Protein AF-A0A134CFP0-F1 (afdb_monomer)

Mean predicted aligned error: 12.63 Å

Foldseek 3Di:
DPVVVVVVQLVVQLVLLVVLVCQQPVDPLGDLVSLQVNLVCLCVVRNHDNANQSSLVSLVSSVVVQDLSSLQVNLVCLCVVRNHPNDNPSSLVSLVSSVVVVNPSSVVLNVVCVVVPNRSVPCVVVVVVVPDDDDDDDDDPDDDDDDDD

Solvent-accessible surface area (backbone atoms only — not comparable to full-atom values): 8027 Å² total; per-residue (Å²): 143,66,63,74,67,57,53,54,52,43,56,54,31,32,54,50,47,55,54,26,50,49,43,30,61,71,38,102,84,24,39,39,68,31,22,30,51,46,14,48,24,19,58,70,34,49,45,41,74,64,31,42,49,62,13,46,57,29,13,49,56,7,30,74,72,64,32,40,67,18,20,32,52,46,13,49,29,21,55,73,33,52,64,41,76,63,32,54,67,61,13,50,55,28,16,50,58,9,29,76,73,63,35,65,66,19,44,50,52,48,52,49,28,57,75,61,70,74,44,56,79,59,54,57,65,61,53,67,73,64,64,85,85,83,82,85,74,91,75,77,93,75,87,79,86,82,80,92,126

pLDDT: mean 72.28, std 19.74, range [30.28, 92.75]

Radius of gyration: 18.7 Å; Cα contacts (8 Å, |Δi|>4): 187; chains: 1; bounding box: 59×32×46 Å

Organism: NCBI:txid1588748

Secondary structure (DSSP, 8-state):
--HHHHHHHHHHHHHHHHHHHHHHHSSSS--HHHHHHHHHHHHHTSSS---HHHHHHHHHHHHHTT-HHHHHHHHHHHHHTSSS---HHHHHHHHHHHHHTT-HHHHHHHHHHHHTTS-GGGHHHHHTTTSS-S---------------

Nearest PDB structures (foldseek):
  8sxq-assembly2_B  TM=9.621E-01  e=1.007E-06  Legionella pneumophila
  6deh-assembly2_B  TM=9.334E-01  e=3.156E-06  Legionella pneumophila subsp. pneumophila str. Philadelphia 1
  6ur7-assembly1_A  TM=7.516E-01  e=1.291E-06  Oxalobacter formigenes
  6ur7-assembly1_B  TM=7.969E-01  e=4.468E-06  Oxalobacter formigenes
  1ouv-assembly1_A  TM=8.798E-01  e=9.239E-05  Helicobacter pylori 26695

Sequence (149 aa):
MTESRFDFLKEDYAKAVEWYQKAAEAAAQGDAKAQTFLGKCYQYGQGVAQDDKKAIEWYQKAAAQGDADAQTHLGLCYQVGKGVAQDDKKAVEWYQKAAAQGDASAQTLLGVCYQVGGTCLSIRRYHRSKSYGGAIRCGKWESRKSRYR

Structure (mmCIF, N/CA/C/O backbone):
data_AF-A0A134CFP0-F1
#
_entry.id   AF-A0A134CFP0-F1
#
loop_
_atom_site.group_PDB
_atom_site.id
_atom_site.type_symbol
_atom_site.label_atom_id
_atom_site.label_alt_id
_atom_site.label_comp_id
_atom_site.label_asym_id
_atom_site.label_entity_id
_atom_site.label_seq_id
_atom_site.pdbx_PDB_ins_code
_atom_site.Cartn_x
_atom_site.Cartn_y
_atom_site.Cartn_z
_atom_site.occupancy
_atom_site.B_iso_or_equiv
_atom_site.auth_seq_id
_atom_site.auth_comp_id
_atom_site.auth_asym_id
_atom_site.auth_atom_id
_atom_site.pdbx_PDB_model_num
ATOM 1 N N . MET A 1 1 ? 9.283 6.224 -35.253 1.00 42.91 1 MET A N 1
ATOM 2 C CA . MET A 1 1 ? 10.429 6.485 -34.349 1.00 42.91 1 MET A CA 1
ATOM 3 C C . MET A 1 1 ? 9.945 6.912 -32.955 1.00 42.91 1 MET A C 1
ATOM 5 O O . MET A 1 1 ? 10.300 7.982 -32.483 1.00 42.91 1 MET A O 1
ATOM 9 N N . THR A 1 2 ? 9.120 6.101 -32.284 1.00 48.41 2 THR A N 1
ATOM 10 C CA . THR A 1 2 ? 8.656 6.369 -30.899 1.00 48.41 2 THR A CA 1
ATOM 11 C C . THR A 1 2 ? 8.786 5.160 -29.972 1.00 48.41 2 THR A C 1
ATOM 13 O O . THR A 1 2 ? 8.648 5.319 -28.765 1.00 48.41 2 THR A O 1
ATOM 16 N N . GLU A 1 3 ? 9.097 3.975 -30.502 1.00 52.41 3 GLU A N 1
ATOM 17 C CA . GLU A 1 3 ? 9.223 2.745 -29.707 1.00 52.41 3 GLU A CA 1
ATOM 18 C C . GLU A 1 3 ? 10.502 2.744 -28.847 1.00 52.41 3 GLU A C 1
ATOM 20 O O . GLU A 1 3 ? 10.451 2.413 -27.667 1.00 52.41 3 GLU A O 1
ATOM 25 N N . SER A 1 4 ? 11.606 3.313 -29.343 1.00 56.88 4 SER A N 1
ATOM 26 C CA . SER A 1 4 ? 12.914 3.297 -28.662 1.00 56.88 4 SER A CA 1
ATOM 27 C C . SER A 1 4 ? 12.953 4.015 -27.302 1.00 56.88 4 SER A C 1
ATOM 29 O O . SER A 1 4 ? 13.759 3.672 -26.444 1.00 56.88 4 SER A O 1
ATOM 31 N N . ARG A 1 5 ? 12.094 5.020 -27.073 1.00 56.59 5 ARG A N 1
ATOM 32 C CA . ARG A 1 5 ? 12.034 5.747 -25.788 1.00 56.59 5 ARG A CA 1
ATOM 33 C C . ARG A 1 5 ? 11.176 5.023 -24.747 1.00 56.59 5 ARG A C 1
ATOM 35 O O . ARG A 1 5 ? 11.379 5.225 -23.554 1.00 56.59 5 ARG A O 1
ATOM 42 N N . PHE A 1 6 ? 10.220 4.207 -25.188 1.00 52.62 6 PHE A N 1
ATOM 43 C CA . PHE A 1 6 ? 9.344 3.442 -24.301 1.00 52.62 6 PHE A CA 1
ATOM 44 C C . PHE A 1 6 ? 10.023 2.157 -23.806 1.00 52.62 6 PHE A C 1
ATOM 46 O O . PHE A 1 6 ? 9.821 1.769 -22.656 1.00 52.62 6 PHE A O 1
ATOM 53 N N . ASP A 1 7 ? 10.877 1.555 -24.636 1.00 53.56 7 ASP A N 1
ATOM 54 C CA . ASP A 1 7 ? 11.651 0.364 -24.271 1.00 53.56 7 ASP A CA 1
ATOM 55 C C . ASP A 1 7 ? 12.773 0.678 -23.271 1.00 53.56 7 ASP A C 1
ATOM 57 O O . ASP A 1 7 ? 12.940 -0.048 -22.293 1.00 53.56 7 ASP A O 1
ATOM 61 N N . PHE A 1 8 ? 13.452 1.821 -23.423 1.00 51.59 8 PHE A N 1
ATOM 62 C CA . PHE A 1 8 ? 14.467 2.282 -22.465 1.00 51.59 8 PHE A CA 1
ATOM 63 C C . PHE A 1 8 ? 13.888 2.507 -21.055 1.00 51.59 8 PHE A C 1
ATOM 65 O O . PHE A 1 8 ? 14.478 2.111 -20.054 1.00 51.59 8 PHE A O 1
ATOM 72 N N . LEU A 1 9 ? 12.678 3.075 -20.961 1.00 56.69 9 LEU A N 1
ATOM 73 C CA . LEU A 1 9 ? 12.003 3.274 -19.675 1.00 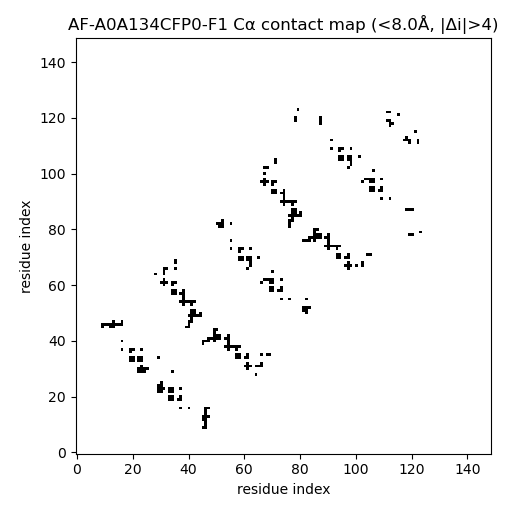56.69 9 LEU A CA 1
ATOM 74 C C . LEU A 1 9 ? 11.628 1.941 -19.009 1.00 56.69 9 LEU A C 1
ATOM 76 O O . LEU A 1 9 ? 11.723 1.824 -17.791 1.00 56.69 9 LEU A O 1
ATOM 80 N N . LYS A 1 10 ? 11.227 0.923 -19.783 1.00 59.75 10 LYS A N 1
ATOM 81 C CA . LYS A 1 10 ? 10.917 -0.411 -19.240 1.00 59.75 10 LYS A CA 1
ATOM 82 C C . LYS A 1 10 ? 12.132 -1.075 -18.594 1.00 59.75 10 LYS A C 1
ATOM 84 O O . LYS A 1 10 ? 11.969 -1.683 -17.536 1.00 59.75 10 LYS A O 1
ATOM 89 N N . GLU A 1 11 ? 13.316 -0.948 -19.191 1.00 63.03 11 GLU A N 1
ATOM 90 C CA . GLU A 1 11 ? 14.553 -1.487 -18.611 1.00 63.03 11 GLU A CA 1
ATOM 91 C C . GLU A 1 11 ? 14.922 -0.803 -17.289 1.00 63.03 11 GLU A C 1
ATOM 93 O O . GLU A 1 11 ? 15.323 -1.476 -16.337 1.00 63.03 11 GLU A O 1
ATOM 98 N N . ASP A 1 12 ? 14.727 0.511 -17.185 1.00 74.19 12 ASP A N 1
ATOM 99 C CA . ASP A 1 12 ? 14.995 1.244 -15.945 1.00 74.19 12 ASP A CA 1
ATOM 100 C C . ASP A 1 12 ? 13.982 0.907 -14.837 1.00 74.19 12 ASP A C 1
ATOM 102 O O . ASP A 1 12 ? 14.364 0.763 -13.672 1.00 74.19 12 ASP A O 1
ATOM 106 N N . TYR A 1 13 ? 12.704 0.688 -15.178 1.00 75.56 13 TYR A N 1
ATOM 107 C CA . TYR A 1 13 ? 11.705 0.226 -14.207 1.00 75.56 13 TYR A CA 1
ATOM 108 C C . TYR A 1 13 ? 11.971 -1.202 -13.720 1.00 75.56 13 TYR A C 1
ATOM 110 O O . TYR A 1 13 ? 11.760 -1.480 -12.541 1.00 75.56 13 TYR A O 1
ATOM 118 N N . ALA A 1 14 ? 12.454 -2.102 -14.582 1.00 80.75 14 ALA A N 1
ATOM 119 C CA . ALA A 1 14 ? 12.815 -3.460 -14.176 1.00 80.75 14 ALA A CA 1
ATOM 120 C C . ALA A 1 14 ? 13.962 -3.448 -13.150 1.00 80.75 14 ALA A C 1
ATOM 122 O O . ALA A 1 14 ? 13.857 -4.070 -12.093 1.00 80.75 14 ALA A O 1
ATOM 123 N N . LYS A 1 15 ? 15.004 -2.641 -13.392 1.00 83.88 15 LYS A N 1
ATOM 124 C CA . LYS A 1 15 ? 16.092 -2.435 -12.421 1.00 83.88 15 LYS A CA 1
ATOM 125 C C . LYS A 1 15 ? 15.582 -1.821 -11.116 1.00 83.88 15 LYS A C 1
ATOM 127 O O . LYS A 1 15 ? 16.009 -2.234 -10.041 1.00 83.88 15 LYS A O 1
ATOM 132 N N . ALA A 1 16 ? 14.664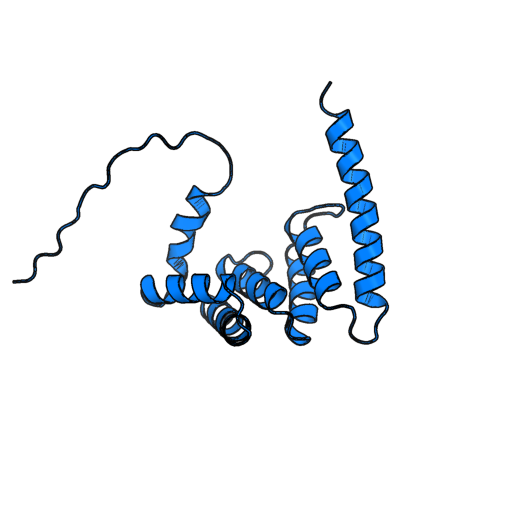 -0.853 -11.182 1.00 81.88 16 ALA A N 1
ATOM 133 C CA . ALA A 1 16 ? 14.071 -0.250 -9.988 1.00 81.88 16 ALA A CA 1
ATOM 134 C C . ALA A 1 16 ? 13.324 -1.286 -9.131 1.00 81.88 16 ALA A C 1
ATOM 136 O O . ALA A 1 16 ? 13.494 -1.302 -7.913 1.00 81.88 16 ALA A O 1
ATOM 137 N N . VAL A 1 17 ? 12.563 -2.193 -9.755 1.00 84.19 17 VAL A N 1
ATOM 138 C CA . VAL A 1 17 ? 11.885 -3.292 -9.051 1.00 84.19 17 VAL A CA 1
ATOM 139 C C . VAL A 1 17 ? 12.881 -4.194 -8.330 1.00 84.19 17 VAL A C 1
ATOM 141 O O . VAL A 1 17 ? 12.643 -4.528 -7.172 1.00 84.19 17 VAL A O 1
ATOM 144 N N . GLU A 1 18 ? 13.993 -4.566 -8.964 1.00 85.62 18 GLU A N 1
ATOM 145 C CA . GLU A 1 18 ? 15.013 -5.402 -8.316 1.00 85.62 18 GLU A CA 1
ATOM 146 C C . GLU A 1 18 ? 15.586 -4.733 -7.058 1.00 85.62 18 GLU A C 1
ATOM 148 O O . GLU A 1 18 ? 15.771 -5.383 -6.025 1.00 85.62 18 GLU A O 1
ATOM 153 N N . TRP A 1 19 ? 15.832 -3.420 -7.112 1.00 84.25 19 TRP A N 1
ATOM 154 C CA . TRP A 1 19 ? 16.269 -2.655 -5.943 1.00 84.25 19 TRP A CA 1
ATOM 155 C C . TRP A 1 19 ? 15.187 -2.575 -4.865 1.00 84.25 19 TRP A C 1
ATOM 157 O O . TRP A 1 19 ? 15.501 -2.739 -3.685 1.00 84.25 19 TRP A O 1
ATOM 167 N N . TYR A 1 20 ? 13.920 -2.385 -5.246 1.00 84.75 20 TYR A N 1
ATOM 168 C CA . TYR A 1 20 ? 12.803 -2.402 -4.301 1.00 84.75 20 TYR A CA 1
ATOM 169 C C . TYR A 1 20 ? 12.607 -3.773 -3.656 1.00 84.75 20 TYR A C 1
ATOM 171 O O . TYR A 1 20 ? 12.346 -3.821 -2.461 1.00 84.75 20 TYR A O 1
ATOM 179 N N . GLN A 1 21 ? 12.788 -4.87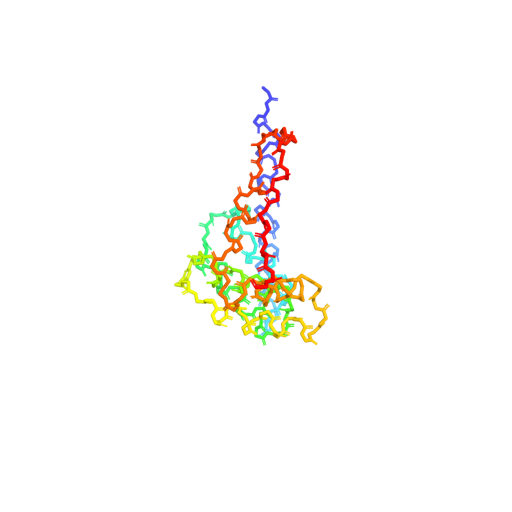8 -4.386 1.00 84.81 21 GLN A N 1
ATOM 180 C CA . GLN A 1 21 ? 12.751 -6.231 -3.822 1.00 84.81 21 GLN A CA 1
ATOM 181 C C . GLN A 1 21 ? 13.865 -6.436 -2.804 1.00 84.81 21 GLN A C 1
ATOM 183 O O . GLN A 1 21 ? 13.593 -6.823 -1.670 1.00 84.81 21 GLN A O 1
ATOM 188 N N . LYS A 1 22 ? 15.103 -6.076 -3.162 1.00 86.31 22 LYS A N 1
ATOM 189 C CA . LYS A 1 22 ? 16.227 -6.133 -2.222 1.00 86.31 22 LYS A CA 1
ATOM 190 C C . LYS A 1 22 ? 15.946 -5.310 -0.968 1.00 86.31 22 LYS A C 1
ATOM 192 O O . LYS A 1 22 ? 16.156 -5.812 0.125 1.00 86.31 22 LYS A O 1
ATOM 197 N N . ALA A 1 23 ? 15.433 -4.086 -1.090 1.00 83.75 23 ALA A N 1
ATOM 198 C CA . ALA A 1 23 ? 15.110 -3.244 0.066 1.00 83.75 23 ALA A CA 1
ATOM 199 C C . ALA A 1 23 ? 13.911 -3.765 0.887 1.00 83.75 23 ALA A C 1
ATOM 201 O O . ALA A 1 23 ? 13.906 -3.676 2.116 1.00 83.75 23 ALA A O 1
ATOM 202 N N . ALA A 1 24 ? 12.910 -4.346 0.225 1.00 80.81 24 ALA A N 1
ATOM 203 C CA . ALA A 1 24 ? 11.746 -4.950 0.864 1.00 80.81 24 ALA A CA 1
ATOM 204 C C . ALA A 1 24 ? 12.089 -6.233 1.641 1.00 80.81 24 ALA A C 1
ATOM 206 O O . ALA A 1 24 ? 11.364 -6.571 2.575 1.00 80.81 24 ALA A O 1
ATOM 207 N N . GLU A 1 25 ? 13.171 -6.927 1.273 1.00 76.94 25 GLU A N 1
ATOM 208 C CA . GLU A 1 25 ? 13.617 -8.193 1.875 1.00 76.94 25 GLU A CA 1
ATOM 209 C C . GLU A 1 25 ? 14.860 -8.046 2.775 1.00 76.94 25 GLU A C 1
ATOM 211 O O . GLU A 1 25 ? 15.108 -8.904 3.618 1.00 76.94 25 GLU A O 1
ATOM 216 N N . ALA A 1 26 ? 15.639 -6.964 2.641 1.00 74.94 26 ALA A N 1
ATOM 217 C CA . ALA A 1 26 ? 16.909 -6.776 3.354 1.00 74.94 26 ALA A CA 1
ATOM 218 C C . ALA A 1 26 ? 16.769 -6.558 4.870 1.00 74.94 26 ALA A C 1
ATOM 220 O O . ALA A 1 26 ? 17.728 -6.784 5.607 1.00 74.94 26 ALA A O 1
ATOM 221 N N . ALA A 1 27 ? 15.608 -6.114 5.352 1.00 60.19 27 ALA A N 1
ATOM 222 C CA . ALA A 1 27 ? 15.347 -5.975 6.782 1.00 60.19 27 ALA A CA 1
ATOM 223 C C . ALA A 1 27 ? 14.450 -7.117 7.275 1.00 60.19 27 ALA A C 1
ATOM 225 O O . ALA A 1 27 ? 13.579 -7.579 6.548 1.00 60.19 27 ALA A O 1
ATOM 226 N N . ALA A 1 28 ? 14.592 -7.522 8.542 1.00 59.16 28 ALA A N 1
ATOM 227 C CA . ALA A 1 28 ? 13.758 -8.572 9.144 1.00 59.16 28 ALA A CA 1
ATOM 228 C C . ALA A 1 28 ? 12.242 -8.275 9.070 1.00 59.16 28 ALA A C 1
ATOM 230 O O . ALA A 1 28 ? 11.430 -9.196 9.111 1.00 59.16 28 ALA A O 1
ATOM 231 N N . GLN A 1 29 ? 11.868 -6.996 8.940 1.00 61.34 29 GLN A N 1
ATOM 232 C CA . GLN A 1 29 ? 10.506 -6.546 8.628 1.00 61.34 29 GLN A CA 1
ATOM 233 C C . GLN A 1 29 ? 10.379 -5.949 7.207 1.00 61.34 29 GLN A C 1
ATOM 235 O O . GLN A 1 29 ? 9.269 -5.797 6.704 1.00 61.34 29 GLN A O 1
ATOM 240 N N . GLY A 1 30 ? 11.496 -5.704 6.513 1.00 74.88 30 GLY A N 1
ATOM 241 C CA . GLY A 1 30 ? 11.582 -4.988 5.234 1.00 74.88 30 GLY A CA 1
ATOM 242 C C . GLY A 1 30 ? 11.382 -3.476 5.368 1.00 74.88 30 GLY A C 1
ATOM 243 O O . GLY A 1 30 ? 10.814 -3.018 6.350 1.00 74.88 30 GLY A O 1
ATOM 244 N N . ASP A 1 31 ? 11.828 -2.678 4.394 1.00 85.56 31 ASP A N 1
ATOM 245 C CA . ASP A 1 31 ? 11.450 -1.256 4.345 1.00 85.56 31 ASP A CA 1
ATOM 246 C C . ASP A 1 31 ? 9.994 -1.127 3.870 1.00 85.56 31 ASP A C 1
ATOM 248 O O . ASP A 1 31 ? 9.665 -1.479 2.732 1.00 85.56 31 ASP A O 1
ATOM 252 N N . ALA A 1 32 ? 9.119 -0.614 4.738 1.00 87.06 32 ALA A N 1
ATOM 253 C CA . ALA A 1 32 ? 7.703 -0.429 4.442 1.00 87.06 32 ALA A CA 1
ATOM 254 C C . ALA A 1 32 ? 7.470 0.433 3.188 1.00 87.06 32 ALA A C 1
ATOM 256 O O . ALA A 1 32 ? 6.598 0.115 2.382 1.00 87.06 32 ALA A O 1
ATOM 257 N N . LYS A 1 33 ? 8.299 1.457 2.941 1.00 86.38 33 LYS A N 1
ATOM 258 C CA . LYS A 1 33 ? 8.185 2.288 1.733 1.00 86.38 33 LYS A CA 1
ATOM 259 C C . LYS A 1 33 ? 8.564 1.506 0.485 1.00 86.38 33 LYS A C 1
ATOM 261 O O . LYS A 1 33 ? 7.879 1.607 -0.531 1.00 86.38 33 LYS A O 1
ATOM 266 N N . ALA A 1 34 ? 9.633 0.712 0.549 1.00 88.56 34 ALA A N 1
ATOM 267 C CA . ALA A 1 34 ? 10.042 -0.141 -0.565 1.00 88.56 34 ALA A CA 1
ATOM 268 C C . ALA A 1 34 ? 8.961 -1.180 -0.895 1.00 88.56 34 ALA A C 1
ATOM 270 O O . ALA A 1 34 ? 8.654 -1.398 -2.065 1.00 88.56 34 ALA A O 1
ATOM 271 N N . GLN A 1 35 ? 8.324 -1.755 0.128 1.00 90.12 35 GLN A N 1
ATOM 272 C CA . GLN A 1 35 ? 7.179 -2.651 -0.034 1.00 90.12 35 GLN A CA 1
ATOM 273 C C . GLN A 1 35 ? 5.982 -1.938 -0.687 1.00 90.12 35 GLN A C 1
ATOM 275 O O . GLN A 1 35 ? 5.380 -2.490 -1.608 1.00 90.12 35 GLN A O 1
ATOM 280 N N . THR A 1 36 ? 5.676 -0.694 -0.300 1.00 89.62 36 THR A N 1
ATOM 281 C CA . THR A 1 36 ? 4.632 0.122 -0.948 1.00 89.62 36 THR A CA 1
ATOM 282 C C . THR A 1 36 ? 4.947 0.391 -2.420 1.00 89.62 36 THR A C 1
ATOM 284 O O . THR A 1 36 ? 4.074 0.247 -3.278 1.00 89.62 36 THR A O 1
ATOM 287 N N . PHE A 1 37 ? 6.192 0.741 -2.753 1.00 89.12 37 PHE A N 1
ATOM 288 C CA . PHE A 1 37 ? 6.600 0.946 -4.147 1.00 89.12 37 PHE A CA 1
ATOM 289 C C . PHE A 1 37 ? 6.542 -0.341 -4.964 1.00 89.12 37 PHE A C 1
ATOM 291 O O . PHE A 1 37 ? 6.043 -0.327 -6.088 1.00 89.12 37 PHE A O 1
ATOM 298 N N . LEU A 1 38 ? 6.963 -1.464 -4.386 1.00 88.50 38 LEU A N 1
ATOM 299 C CA . LEU A 1 38 ? 6.862 -2.765 -5.030 1.00 88.50 38 LEU A CA 1
ATOM 300 C C . LEU A 1 38 ? 5.395 -3.144 -5.293 1.00 88.50 38 LEU A C 1
ATOM 302 O O . LEU A 1 38 ? 5.061 -3.597 -6.388 1.00 88.50 38 LEU A O 1
ATOM 306 N N . GLY A 1 39 ? 4.501 -2.866 -4.338 1.00 88.00 39 GLY A N 1
ATOM 307 C CA . GLY A 1 39 ? 3.055 -2.999 -4.517 1.00 88.00 39 GLY A CA 1
ATOM 308 C C . GLY A 1 39 ? 2.526 -2.167 -5.691 1.00 88.00 39 GLY A C 1
ATOM 309 O O . GLY A 1 39 ? 1.786 -2.685 -6.530 1.00 88.00 39 GLY A O 1
ATOM 310 N N . LYS A 1 40 ? 2.977 -0.912 -5.827 1.00 87.12 40 LYS A N 1
ATOM 311 C CA . LYS A 1 40 ? 2.627 -0.036 -6.962 1.00 87.12 40 LYS A CA 1
ATOM 312 C C . LYS A 1 40 ? 3.135 -0.595 -8.290 1.00 87.12 40 LYS A C 1
ATOM 314 O O . LYS A 1 40 ? 2.380 -0.616 -9.262 1.00 87.12 40 LYS A O 1
ATOM 319 N N . CYS A 1 41 ? 4.366 -1.101 -8.338 1.00 87.25 41 CYS A N 1
ATOM 320 C CA . CYS A 1 41 ? 4.923 -1.726 -9.538 1.00 87.25 41 CYS A CA 1
ATOM 321 C C . CYS A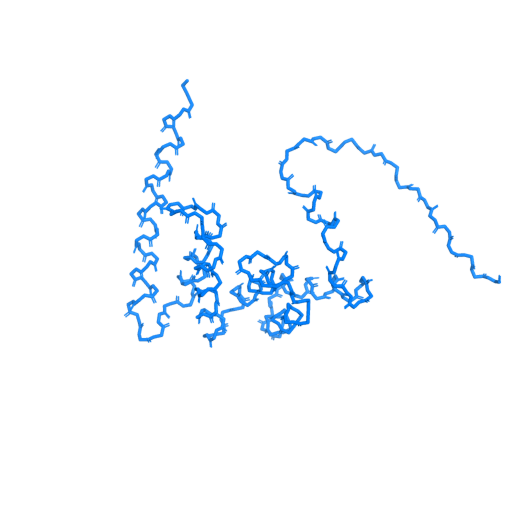 1 41 ? 4.063 -2.904 -10.017 1.00 87.25 41 CYS A C 1
ATOM 323 O O . CYS A 1 41 ? 3.725 -2.960 -11.200 1.00 87.25 41 CYS A O 1
ATOM 325 N N . TYR A 1 42 ? 3.630 -3.782 -9.105 1.00 87.62 42 TYR A N 1
ATOM 326 C CA . TYR A 1 42 ? 2.716 -4.884 -9.430 1.00 87.62 42 TYR A CA 1
ATOM 327 C C . TYR A 1 42 ? 1.309 -4.404 -9.813 1.00 87.62 42 TYR A C 1
ATOM 329 O O . TYR A 1 42 ? 0.710 -4.961 -10.727 1.00 87.62 42 TYR A O 1
ATOM 337 N N . GLN A 1 43 ? 0.785 -3.349 -9.184 1.00 83.88 43 GLN A N 1
ATOM 338 C CA . GLN A 1 43 ? -0.539 -2.800 -9.502 1.00 83.88 43 GLN A CA 1
ATOM 339 C C . GLN A 1 43 ? -0.605 -2.159 -10.899 1.00 83.88 43 GLN A C 1
ATOM 341 O O . GLN A 1 43 ? -1.632 -2.240 -11.573 1.00 83.88 43 GLN A O 1
ATOM 346 N N . TYR A 1 44 ? 0.470 -1.492 -11.328 1.00 82.38 44 TYR A N 1
ATOM 347 C CA . TYR A 1 44 ? 0.523 -0.768 -12.604 1.00 82.38 44 TYR A CA 1
ATOM 348 C C . TYR A 1 44 ? 1.280 -1.515 -13.711 1.00 82.38 44 TYR A C 1
ATOM 350 O O . TYR A 1 44 ? 1.312 -1.038 -14.844 1.00 82.38 44 TYR A O 1
ATOM 358 N N . GLY A 1 45 ? 1.893 -2.661 -13.405 1.00 83.12 45 GLY A N 1
ATOM 359 C CA . GLY A 1 45 ? 2.731 -3.401 -14.350 1.00 83.12 45 GLY A CA 1
ATOM 360 C C . GLY A 1 45 ? 3.998 -2.639 -14.761 1.00 83.12 45 GLY A C 1
ATOM 361 O O . GLY A 1 45 ? 4.424 -2.699 -15.914 1.00 83.12 45 GLY A O 1
ATOM 362 N N . GLN A 1 46 ? 4.575 -1.857 -13.844 1.00 81.06 46 GLN A N 1
ATOM 363 C CA . GLN A 1 46 ? 5.785 -1.070 -14.099 1.00 81.06 46 GLN A CA 1
ATOM 364 C C . GLN A 1 46 ? 7.025 -1.898 -13.767 1.00 81.06 46 GLN A C 1
ATOM 366 O O . GLN A 1 46 ? 7.300 -2.160 -12.600 1.00 81.06 46 GLN A O 1
ATOM 371 N N . GLY A 1 47 ? 7.761 -2.331 -14.794 1.00 76.25 47 GLY A N 1
ATOM 372 C CA . GLY A 1 47 ? 8.958 -3.171 -14.638 1.00 76.25 47 GLY A CA 1
ATOM 373 C C . GLY A 1 47 ? 8.669 -4.642 -14.308 1.00 76.25 47 GLY A C 1
ATOM 374 O O . GLY A 1 47 ? 9.571 -5.467 -14.386 1.00 76.25 47 GLY A O 1
ATOM 375 N N . VAL A 1 48 ? 7.414 -4.988 -14.000 1.00 82.25 48 VAL A N 1
ATOM 376 C CA . VAL A 1 48 ? 6.920 -6.353 -13.752 1.00 82.25 48 VAL A CA 1
ATOM 377 C C . VAL A 1 48 ? 5.579 -6.577 -14.435 1.00 82.25 48 VAL A C 1
ATOM 379 O O . VAL A 1 48 ? 4.881 -5.627 -14.783 1.00 82.25 48 VAL A O 1
ATOM 382 N N . ALA A 1 49 ? 5.194 -7.843 -14.605 1.00 85.12 49 ALA A N 1
ATOM 383 C CA . ALA A 1 49 ? 3.836 -8.178 -15.014 1.00 85.12 49 ALA A CA 1
ATOM 384 C C . ALA A 1 49 ? 2.831 -7.662 -13.973 1.00 85.12 49 ALA A C 1
ATOM 386 O O . ALA A 1 49 ? 3.045 -7.813 -12.768 1.00 85.12 49 ALA A O 1
ATOM 387 N N . GLN A 1 50 ? 1.744 -7.054 -14.451 1.00 85.62 50 GLN A N 1
ATOM 388 C CA . GLN A 1 50 ? 0.689 -6.562 -13.577 1.00 85.62 50 GLN A CA 1
ATOM 389 C C . GLN A 1 50 ? 0.060 -7.732 -12.808 1.00 85.62 50 GLN A C 1
ATOM 391 O O . GLN A 1 50 ? -0.411 -8.696 -13.411 1.00 85.62 50 GLN A O 1
ATOM 396 N N . ASP A 1 51 ? 0.037 -7.626 -11.483 1.00 87.62 51 ASP A N 1
ATOM 397 C CA . ASP A 1 51 ? -0.529 -8.624 -10.581 1.00 87.62 51 ASP A CA 1
ATOM 398 C C . ASP A 1 51 ? -1.132 -7.930 -9.353 1.00 87.62 51 ASP A C 1
ATOM 400 O O . ASP A 1 51 ? -0.453 -7.614 -8.373 1.00 87.62 51 ASP A O 1
ATOM 404 N N . ASP A 1 52 ? -2.443 -7.697 -9.408 1.00 85.06 52 ASP A N 1
ATOM 405 C CA . ASP A 1 52 ? -3.168 -7.024 -8.331 1.00 85.06 52 ASP A CA 1
ATOM 406 C C . ASP A 1 52 ? -3.157 -7.836 -7.019 1.00 85.06 52 ASP A C 1
ATOM 408 O O . ASP A 1 52 ? -3.264 -7.250 -5.943 1.00 85.06 52 ASP A O 1
ATOM 412 N N . LYS A 1 53 ? -3.015 -9.171 -7.068 1.00 87.94 53 LYS A N 1
ATOM 413 C CA . LYS A 1 53 ? -2.956 -10.002 -5.852 1.00 87.94 53 LYS A CA 1
ATOM 414 C C . LYS A 1 53 ? -1.622 -9.819 -5.145 1.00 87.94 53 LYS A C 1
ATOM 416 O O . LYS A 1 53 ? -1.607 -9.532 -3.950 1.00 87.94 53 LYS A O 1
ATOM 421 N N . LYS A 1 54 ? -0.514 -9.894 -5.889 1.00 87.00 54 LYS A N 1
ATOM 422 C CA . LYS A 1 54 ? 0.819 -9.608 -5.335 1.00 87.00 54 LYS A CA 1
ATOM 423 C C . LYS A 1 54 ? 0.933 -8.177 -4.833 1.00 87.00 54 LYS A C 1
ATOM 425 O O . LYS A 1 54 ? 1.526 -7.954 -3.782 1.00 87.00 54 LYS A O 1
ATOM 430 N N . ALA A 1 55 ? 0.341 -7.212 -5.540 1.00 88.38 55 ALA A N 1
ATOM 431 C CA . ALA A 1 55 ? 0.308 -5.827 -5.080 1.00 88.38 55 ALA A CA 1
ATOM 432 C C . ALA A 1 55 ? -0.304 -5.714 -3.675 1.00 88.38 55 ALA A C 1
ATOM 434 O O . ALA A 1 55 ? 0.262 -5.068 -2.795 1.00 88.38 55 ALA A O 1
ATOM 435 N N . ILE A 1 56 ? -1.421 -6.407 -3.442 1.00 89.19 56 ILE A N 1
ATOM 436 C CA . ILE A 1 56 ? -2.116 -6.419 -2.151 1.00 89.19 56 ILE A CA 1
ATOM 437 C C . ILE A 1 56 ? -1.293 -7.092 -1.061 1.00 89.19 56 ILE A C 1
ATOM 439 O O . ILE A 1 56 ? -1.263 -6.581 0.053 1.00 89.19 56 ILE A O 1
ATOM 443 N N . GLU A 1 57 ? -0.615 -8.198 -1.356 1.00 90.31 57 GLU A N 1
ATOM 444 C CA . GLU A 1 57 ? 0.270 -8.854 -0.386 1.00 90.31 57 GLU A CA 1
ATOM 445 C C . GLU A 1 57 ? 1.379 -7.907 0.092 1.00 90.31 57 GLU A C 1
ATOM 447 O O . GLU A 1 57 ? 1.637 -7.805 1.293 1.00 90.31 57 GLU A O 1
ATOM 452 N N . TRP A 1 58 ? 1.996 -7.157 -0.826 1.00 90.31 58 TRP A N 1
ATOM 453 C CA . TRP A 1 58 ? 3.010 -6.162 -0.474 1.00 90.31 58 TRP A CA 1
ATOM 454 C C . TRP A 1 58 ? 2.429 -4.976 0.297 1.00 90.31 58 TRP A C 1
ATOM 456 O O . TRP A 1 58 ? 3.001 -4.580 1.314 1.00 90.31 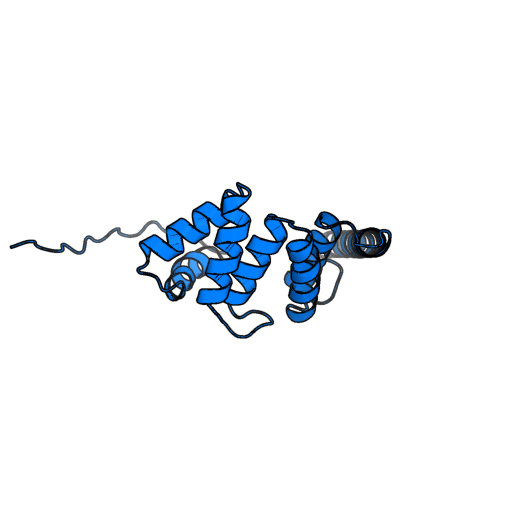58 TRP A O 1
ATOM 466 N N . TYR A 1 59 ? 1.262 -4.464 -0.105 1.00 91.31 59 TYR A N 1
ATOM 467 C CA . TYR A 1 59 ? 0.570 -3.421 0.653 1.00 91.31 59 TYR A CA 1
ATOM 468 C C . TYR A 1 59 ? 0.168 -3.886 2.053 1.00 91.31 59 TYR A C 1
ATOM 470 O O . TYR A 1 59 ? 0.247 -3.099 2.986 1.00 91.31 59 TYR A O 1
ATOM 478 N N . GLN A 1 60 ? -0.222 -5.149 2.244 1.00 90.56 60 GLN A N 1
ATOM 479 C CA . GLN A 1 60 ? -0.535 -5.686 3.570 1.00 90.56 60 GLN A CA 1
ATOM 480 C C . GLN A 1 60 ? 0.696 -5.728 4.474 1.00 90.56 60 GLN A C 1
ATOM 482 O O . GLN A 1 60 ? 0.594 -5.348 5.640 1.00 90.56 60 GLN A O 1
ATOM 487 N N . LYS A 1 61 ? 1.857 -6.138 3.946 1.00 90.06 61 LYS A N 1
ATOM 488 C CA . LYS A 1 61 ? 3.121 -6.123 4.699 1.00 90.06 61 LYS A CA 1
ATOM 489 C C . LYS A 1 61 ? 3.506 -4.703 5.118 1.00 90.06 61 LYS A C 1
ATOM 491 O O . LYS A 1 61 ? 3.774 -4.475 6.295 1.00 90.06 61 LYS A O 1
ATOM 496 N N . ALA A 1 62 ? 3.446 -3.743 4.197 1.00 89.94 62 ALA A N 1
ATOM 497 C CA . ALA A 1 62 ? 3.758 -2.345 4.490 1.00 89.94 62 ALA A CA 1
ATOM 498 C C . ALA A 1 62 ? 2.735 -1.714 5.455 1.00 89.94 62 ALA A C 1
ATOM 500 O O . ALA A 1 62 ? 3.098 -1.038 6.417 1.00 89.94 62 ALA A O 1
ATOM 501 N N . ALA A 1 63 ? 1.447 -2.004 5.266 1.00 89.44 63 ALA A N 1
ATOM 502 C CA . ALA A 1 63 ? 0.375 -1.533 6.136 1.00 89.44 63 ALA A CA 1
ATOM 503 C C . ALA A 1 63 ? 0.485 -2.090 7.563 1.00 89.44 63 ALA A C 1
ATOM 505 O O . ALA A 1 63 ? 0.162 -1.373 8.514 1.00 89.44 63 ALA A O 1
ATOM 506 N N . ALA A 1 64 ? 0.947 -3.337 7.718 1.00 88.81 64 ALA A 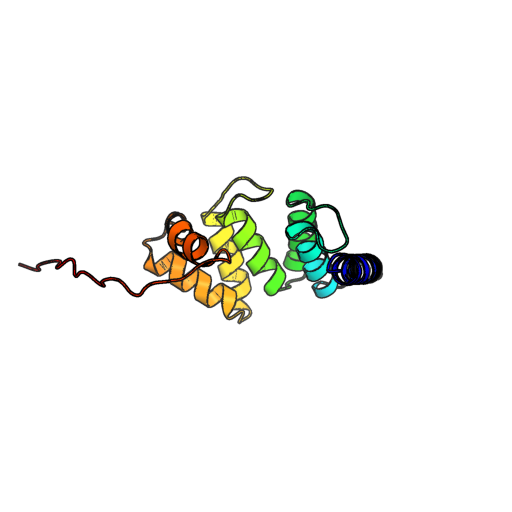N 1
ATOM 507 C CA . ALA A 1 64 ? 1.215 -3.959 9.015 1.00 88.81 64 ALA A CA 1
ATOM 508 C C . ALA A 1 64 ? 2.378 -3.287 9.760 1.00 88.81 64 ALA A C 1
ATOM 510 O O . ALA A 1 64 ? 2.375 -3.261 10.988 1.00 88.81 64 ALA A O 1
ATOM 511 N N . GLN A 1 65 ? 3.322 -2.689 9.031 1.00 88.12 65 GLN A N 1
ATOM 512 C CA . GLN A 1 65 ? 4.390 -1.858 9.594 1.00 88.12 65 GLN A CA 1
ATOM 513 C C . GLN A 1 65 ? 3.949 -0.419 9.901 1.00 88.12 65 GLN A C 1
ATOM 515 O O . GLN A 1 65 ? 4.738 0.371 10.413 1.00 88.12 65 GLN A O 1
ATOM 520 N N . GLY A 1 66 ? 2.697 -0.068 9.601 1.00 88.12 66 GLY A N 1
ATOM 521 C CA . GLY A 1 66 ? 2.177 1.278 9.811 1.00 88.12 66 GLY A CA 1
ATOM 522 C C . GLY A 1 66 ? 2.475 2.247 8.668 1.00 88.12 66 GLY A C 1
ATOM 523 O O . GLY A 1 66 ? 2.395 3.447 8.877 1.00 88.12 66 GLY A O 1
ATOM 524 N N . ASP A 1 67 ? 2.796 1.782 7.457 1.00 90.88 67 ASP A N 1
ATOM 525 C CA . ASP A 1 67 ? 2.901 2.700 6.318 1.00 90.88 67 ASP A CA 1
ATOM 526 C C . ASP A 1 67 ? 1.510 3.215 5.922 1.00 90.88 67 ASP A C 1
ATOM 528 O O . ASP A 1 67 ? 0.643 2.460 5.467 1.00 90.88 67 ASP A O 1
ATOM 532 N N . ALA A 1 68 ? 1.279 4.512 6.123 1.00 90.31 68 ALA A N 1
ATOM 533 C CA . ALA A 1 68 ? -0.016 5.130 5.863 1.00 90.31 68 ALA A CA 1
ATOM 534 C C . ALA A 1 68 ? -0.380 5.113 4.366 1.00 90.31 68 ALA A C 1
ATOM 536 O O . ALA A 1 68 ? -1.544 4.915 4.019 1.00 90.31 68 ALA A O 1
ATOM 537 N N . ASP A 1 69 ? 0.610 5.236 3.475 1.00 88.94 69 ASP A N 1
ATOM 538 C CA . ASP A 1 69 ? 0.391 5.187 2.026 1.00 88.94 69 ASP A CA 1
ATOM 539 C C . ASP A 1 69 ? -0.052 3.782 1.580 1.00 88.94 69 ASP A C 1
ATOM 541 O O . ASP A 1 69 ? -1.026 3.638 0.835 1.00 88.94 69 ASP A O 1
ATOM 545 N N . ALA A 1 70 ? 0.577 2.727 2.106 1.00 91.50 70 ALA A N 1
ATOM 546 C CA . ALA A 1 70 ? 0.147 1.345 1.903 1.00 91.50 70 ALA A CA 1
ATOM 547 C C . ALA A 1 70 ? -1.273 1.091 2.407 1.00 91.50 70 ALA A C 1
ATOM 549 O O . ALA A 1 70 ? -2.061 0.445 1.719 1.00 91.50 70 ALA A O 1
ATOM 550 N N . GLN A 1 71 ? -1.622 1.604 3.590 1.00 92.75 71 GLN A N 1
ATOM 551 C CA . GLN A 1 71 ? -2.972 1.474 4.145 1.00 92.75 71 GLN A CA 1
ATOM 552 C C . GLN A 1 71 ? -4.014 2.140 3.237 1.00 92.75 71 GLN A C 1
ATOM 554 O O . GLN A 1 71 ? -5.056 1.544 2.958 1.00 92.75 71 GLN A O 1
ATOM 559 N N . THR A 1 72 ? -3.714 3.322 2.694 1.00 90.12 72 THR A N 1
ATOM 560 C CA . THR A 1 72 ? -4.571 3.998 1.711 1.00 90.12 72 THR A CA 1
ATOM 561 C C . THR A 1 72 ? -4.714 3.184 0.422 1.00 90.12 72 THR A C 1
ATOM 563 O O . THR A 1 72 ? -5.828 2.992 -0.072 1.00 90.12 72 THR A O 1
ATOM 566 N N . HIS A 1 73 ? -3.622 2.638 -0.115 1.00 89.38 73 HIS A N 1
ATOM 567 C CA . HIS A 1 73 ? -3.666 1.804 -1.322 1.00 89.38 73 HIS A CA 1
ATOM 568 C C . HIS A 1 73 ? -4.428 0.492 -1.097 1.00 89.38 73 HIS A C 1
ATOM 570 O O . HIS A 1 73 ? -5.222 0.084 -1.945 1.00 89.38 73 HIS A O 1
ATOM 576 N N . LEU A 1 74 ? -4.272 -0.123 0.074 1.00 89.62 74 LEU A N 1
ATOM 577 C CA . LEU A 1 74 ? -5.007 -1.320 0.464 1.00 89.62 74 LEU A CA 1
ATOM 578 C C . LEU A 1 74 ? -6.512 -1.036 0.579 1.00 89.62 74 LEU A C 1
ATOM 580 O O . LEU A 1 74 ? -7.325 -1.809 0.066 1.00 89.62 74 LEU A O 1
ATOM 584 N N . GLY A 1 75 ? -6.885 0.105 1.167 1.00 88.56 75 GLY A N 1
ATOM 585 C CA . GLY A 1 75 ? -8.269 0.576 1.193 1.00 88.56 75 GLY A CA 1
ATOM 586 C C . GLY A 1 75 ? -8.851 0.750 -0.213 1.00 88.56 75 GLY A C 1
ATO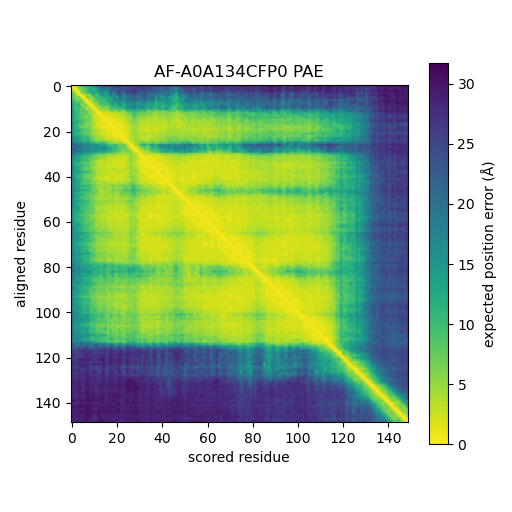M 587 O O . GLY A 1 75 ? -9.954 0.280 -0.487 1.00 88.56 75 GLY A O 1
ATOM 588 N N . LEU A 1 76 ? -8.079 1.322 -1.147 1.00 85.62 76 LEU A N 1
ATOM 589 C CA . LEU A 1 76 ? -8.486 1.462 -2.552 1.00 85.62 76 LEU A CA 1
ATOM 590 C C . LEU A 1 76 ? -8.667 0.105 -3.249 1.00 85.62 76 LEU A C 1
ATOM 592 O O . LEU A 1 76 ? -9.623 -0.066 -4.008 1.00 85.62 76 LEU A O 1
ATOM 596 N N . CYS A 1 77 ? -7.801 -0.876 -2.989 1.00 87.00 77 CYS A N 1
ATOM 597 C CA . CYS A 1 77 ? -7.950 -2.228 -3.534 1.00 87.00 77 CYS A CA 1
ATOM 598 C C . CYS A 1 77 ? -9.268 -2.879 -3.087 1.00 87.00 77 CYS A C 1
ATOM 600 O O . CYS A 1 77 ? -10.008 -3.387 -3.935 1.00 87.00 77 CYS A O 1
ATOM 602 N N . TYR A 1 78 ? -9.603 -2.793 -1.792 1.00 85.75 78 TYR A N 1
ATOM 603 C CA . TYR A 1 78 ? -10.877 -3.287 -1.254 1.00 85.75 78 TYR A CA 1
ATOM 604 C C . TYR A 1 78 ? -12.086 -2.510 -1.779 1.00 85.75 78 TYR A C 1
ATOM 606 O O . TYR A 1 78 ? -13.120 -3.111 -2.050 1.00 85.75 78 TYR A O 1
ATOM 614 N N . GLN A 1 79 ? -11.960 -1.201 -1.991 1.00 81.31 79 GLN A N 1
ATOM 615 C CA . GLN A 1 79 ? -13.036 -0.380 -2.542 1.00 81.31 79 GLN A CA 1
ATOM 616 C C . GLN A 1 79 ? -13.339 -0.711 -4.012 1.00 81.31 79 GLN A C 1
ATOM 618 O O . GLN A 1 79 ? -14.494 -0.746 -4.436 1.00 81.31 79 GLN A O 1
ATOM 623 N N . VAL A 1 80 ? -12.304 -0.903 -4.834 1.00 79.94 80 VAL A N 1
ATOM 624 C CA . VAL A 1 80 ? -12.484 -1.155 -6.272 1.00 79.94 80 VAL A CA 1
ATOM 625 C C . VAL A 1 80 ? -12.798 -2.631 -6.541 1.00 79.94 80 VAL A C 1
ATOM 627 O O . VAL A 1 80 ? -13.472 -2.932 -7.532 1.00 79.94 80 VAL A O 1
ATOM 630 N N . GLY A 1 81 ? -12.340 -3.530 -5.664 1.00 80.12 81 GLY A N 1
ATOM 631 C CA . GLY A 1 81 ? -12.383 -4.978 -5.865 1.00 80.12 81 GLY A CA 1
ATOM 632 C C . GLY A 1 81 ? -11.332 -5.464 -6.867 1.00 80.12 81 GLY A C 1
ATOM 633 O O . GLY A 1 81 ? -11.577 -6.403 -7.622 1.00 80.12 81 GLY A O 1
ATOM 634 N N . LYS A 1 82 ? -10.182 -4.781 -6.951 1.00 73.75 82 LYS A N 1
ATOM 635 C CA . LYS A 1 82 ? -9.046 -5.214 -7.784 1.00 73.75 82 LYS A CA 1
ATOM 636 C C . LYS A 1 82 ? -8.186 -6.167 -6.975 1.00 73.75 82 LYS A C 1
ATOM 638 O O . LYS A 1 82 ? -7.767 -5.787 -5.893 1.00 73.75 82 LYS A O 1
ATOM 643 N N . GLY A 1 83 ? -7.953 -7.385 -7.459 1.00 71.94 83 GLY A N 1
ATOM 644 C CA . GLY A 1 83 ? -7.146 -8.406 -6.770 1.00 71.94 83 GLY A CA 1
ATOM 645 C C . GLY A 1 83 ? -7.807 -9.067 -5.549 1.00 71.94 83 GLY A C 1
ATOM 646 O O . GLY A 1 83 ? -7.471 -10.203 -5.225 1.00 71.94 83 GLY A O 1
ATOM 647 N N . VAL A 1 84 ? -8.787 -8.414 -4.916 1.00 80.69 84 VAL A N 1
ATOM 648 C CA . VAL A 1 84 ? -9.578 -8.917 -3.777 1.00 80.69 84 VAL A CA 1
ATOM 649 C C . VAL A 1 84 ? -11.072 -8.715 -4.001 1.00 80.69 84 VAL A C 1
ATOM 651 O O . VAL A 1 84 ? -11.484 -7.882 -4.808 1.00 80.69 84 VAL A O 1
ATOM 654 N N . ALA A 1 85 ? -11.890 -9.465 -3.259 1.00 83.31 85 ALA A N 1
ATOM 655 C CA . ALA A 1 85 ? -13.322 -9.206 -3.196 1.00 83.31 85 ALA A CA 1
ATOM 656 C C . ALA A 1 85 ? -13.574 -7.781 -2.686 1.00 83.31 85 ALA A C 1
ATOM 658 O O . ALA A 1 85 ? -12.928 -7.329 -1.737 1.00 83.31 85 ALA A O 1
ATOM 659 N N . GLN A 1 86 ? -14.505 -7.087 -3.339 1.00 81.94 86 GLN A N 1
ATOM 660 C CA . GLN A 1 86 ? -14.870 -5.735 -2.950 1.00 81.94 86 GLN A CA 1
ATOM 661 C C . GLN A 1 86 ? -15.453 -5.739 -1.532 1.00 81.94 86 GLN A C 1
ATOM 663 O O . GLN A 1 86 ? -16.387 -6.488 -1.244 1.00 81.94 86 GLN A O 1
ATOM 668 N N . ASP A 1 87 ? -14.911 -4.887 -0.668 1.00 84.50 87 ASP A N 1
ATOM 669 C CA . ASP A 1 87 ? -15.343 -4.735 0.716 1.00 84.50 87 ASP A CA 1
ATOM 670 C C . ASP A 1 87 ? -15.194 -3.273 1.150 1.00 84.50 87 ASP A C 1
ATOM 672 O O . ASP A 1 87 ? -14.143 -2.820 1.610 1.00 84.50 87 ASP A O 1
ATOM 676 N N . ASP A 1 88 ? -16.281 -2.519 0.991 1.00 79.69 88 ASP A N 1
ATOM 677 C CA . ASP A 1 88 ? -16.326 -1.100 1.336 1.00 79.69 88 ASP A CA 1
ATOM 678 C C . ASP A 1 88 ? -16.110 -0.863 2.843 1.00 79.69 88 ASP A C 1
ATOM 680 O O . ASP A 1 88 ? -15.585 0.182 3.225 1.00 79.69 88 ASP A O 1
ATOM 684 N N . LYS A 1 89 ? -16.478 -1.818 3.711 1.00 83.25 89 LYS A N 1
ATOM 685 C CA . LYS A 1 89 ? -16.280 -1.679 5.162 1.00 83.25 89 LYS A CA 1
ATOM 686 C C . LYS A 1 89 ? -14.800 -1.774 5.502 1.00 83.25 89 LYS A C 1
ATOM 688 O O . LYS A 1 89 ? -14.275 -0.882 6.164 1.00 83.25 89 LYS A O 1
ATOM 693 N N . LYS A 1 90 ? -14.111 -2.786 4.967 1.00 85.12 90 LYS A N 1
ATOM 694 C CA . LYS A 1 90 ? -12.652 -2.901 5.115 1.00 85.12 90 LYS A CA 1
ATOM 695 C C . LYS A 1 90 ? -11.924 -1.716 4.500 1.00 85.12 90 LYS A C 1
ATOM 697 O O . LYS A 1 90 ? -10.943 -1.253 5.073 1.00 85.12 90 LYS A O 1
ATOM 702 N N . ALA A 1 91 ? -12.395 -1.198 3.364 1.00 86.50 91 ALA A N 1
ATOM 703 C CA . ALA A 1 91 ? -11.813 -0.002 2.764 1.00 86.50 91 ALA A CA 1
ATOM 704 C C . ALA A 1 91 ? -11.847 1.193 3.732 1.00 86.50 91 ALA A C 1
ATOM 706 O O . ALA A 1 91 ? -10.819 1.829 3.960 1.00 86.50 91 ALA A O 1
ATOM 707 N N . VAL A 1 92 ? -13.001 1.448 4.360 1.00 85.94 92 VAL A N 1
ATOM 708 C CA . VAL A 1 92 ? -13.158 2.518 5.357 1.00 85.94 92 VAL A CA 1
ATOM 709 C C . VAL A 1 92 ? -12.278 2.285 6.584 1.00 85.94 92 VAL A C 1
ATOM 711 O O . VAL A 1 92 ? -11.641 3.229 7.042 1.00 85.94 92 VAL A O 1
ATOM 714 N N . GLU A 1 93 ? -12.181 1.055 7.093 1.00 89.06 93 GLU A N 1
ATOM 715 C CA . GLU A 1 93 ? -11.296 0.730 8.224 1.00 89.06 93 GLU A CA 1
ATOM 716 C C . GLU A 1 93 ? -9.828 1.057 7.920 1.00 89.06 93 GLU A C 1
ATOM 718 O O . GLU A 1 93 ? -9.130 1.648 8.748 1.00 89.06 93 GLU A O 1
ATOM 723 N N . TRP A 1 94 ? -9.352 0.715 6.720 1.00 89.88 94 TRP A N 1
ATOM 724 C CA . TRP A 1 94 ? -7.990 1.041 6.300 1.00 89.88 94 TRP A CA 1
ATOM 725 C C . TRP A 1 94 ? -7.779 2.542 6.123 1.00 89.88 94 TRP A C 1
ATOM 727 O O . TRP A 1 94 ? -6.766 3.068 6.588 1.00 89.88 94 TRP A O 1
ATOM 737 N N . TYR A 1 95 ? -8.747 3.258 5.545 1.00 87.56 95 TYR A N 1
ATOM 738 C CA . TYR A 1 95 ? -8.657 4.712 5.454 1.00 87.56 95 TYR A CA 1
ATOM 739 C C . TYR A 1 95 ? -8.675 5.386 6.824 1.00 87.56 95 TYR A C 1
ATOM 741 O O . TYR A 1 95 ? -7.946 6.349 7.020 1.00 87.56 95 TYR A O 1
ATOM 749 N N . GLN A 1 96 ? -9.449 4.890 7.794 1.00 88.19 96 GLN A N 1
ATOM 750 C CA . GLN A 1 96 ? -9.436 5.418 9.164 1.00 88.19 96 GLN A CA 1
ATOM 751 C C . GLN A 1 96 ? -8.055 5.285 9.804 1.00 88.19 96 GLN A C 1
ATOM 753 O O . GLN A 1 96 ? -7.572 6.245 10.403 1.00 88.19 96 GLN A O 1
ATOM 758 N N . LYS A 1 97 ? -7.388 4.139 9.625 1.00 90.19 97 LYS A N 1
ATOM 759 C CA . LYS A 1 97 ? -6.023 3.926 10.133 1.00 90.19 97 LYS A CA 1
ATOM 760 C C . LYS A 1 97 ? -5.004 4.869 9.493 1.00 90.19 97 LYS A C 1
ATOM 762 O O . LYS A 1 97 ? -4.178 5.433 10.209 1.00 90.19 97 LYS A O 1
ATOM 767 N N . ALA A 1 98 ? -5.082 5.077 8.180 1.00 89.94 98 ALA A N 1
ATOM 768 C CA . ALA A 1 98 ? -4.186 5.988 7.470 1.00 89.94 98 ALA A CA 1
ATOM 769 C C . ALA A 1 98 ? -4.472 7.462 7.816 1.00 89.94 98 ALA A C 1
ATOM 771 O O . ALA A 1 98 ? -3.562 8.247 8.075 1.00 89.94 98 ALA A O 1
ATOM 772 N N . ALA A 1 99 ? -5.748 7.837 7.914 1.00 89.06 99 ALA A N 1
ATOM 773 C CA . ALA A 1 99 ? -6.173 9.186 8.270 1.00 89.06 99 ALA A CA 1
ATOM 774 C C . ALA A 1 99 ? -5.804 9.567 9.709 1.00 89.06 99 ALA A C 1
ATOM 776 O O . ALA A 1 99 ? -5.448 10.721 9.956 1.00 89.06 99 ALA A O 1
ATOM 777 N N . ALA A 1 100 ? -5.851 8.607 10.641 1.00 90.44 100 ALA A N 1
ATOM 778 C CA . ALA A 1 100 ? -5.394 8.786 12.019 1.00 90.44 100 ALA A CA 1
ATOM 779 C C . ALA A 1 100 ? -3.887 9.078 12.103 1.00 90.44 100 ALA A C 1
ATOM 781 O O . ALA A 1 100 ? -3.440 9.737 13.036 1.00 90.44 100 ALA A O 1
ATOM 782 N N . GLN A 1 101 ? -3.117 8.634 11.108 1.00 88.19 101 GLN A N 1
ATOM 783 C CA . GLN A 1 101 ? -1.689 8.931 10.969 1.00 88.19 101 GLN A CA 1
ATOM 784 C C . GLN A 1 101 ? -1.419 10.233 10.198 1.00 88.19 101 GLN A C 1
ATOM 786 O O . GLN A 1 101 ? -0.266 10.586 9.969 1.00 88.19 101 GLN A O 1
ATOM 791 N N . GLY A 1 102 ? -2.467 10.967 9.810 1.00 87.88 102 GLY A N 1
ATOM 792 C CA . GLY A 1 102 ? -2.351 12.239 9.100 1.00 87.88 102 GLY A CA 1
ATOM 793 C C . GLY A 1 102 ? -2.251 12.121 7.579 1.00 87.88 102 GLY A C 1
ATOM 794 O O . GLY A 1 102 ? -1.922 13.113 6.931 1.00 87.88 102 GLY A O 1
ATOM 795 N N . ASP A 1 103 ? -2.546 10.958 6.986 1.00 86.62 103 ASP A N 1
ATOM 796 C CA . ASP A 1 103 ? -2.558 10.827 5.526 1.00 86.62 103 ASP A CA 1
ATOM 797 C C . ASP A 1 103 ? -3.712 11.635 4.911 1.00 86.62 103 ASP A C 1
ATOM 799 O O . ASP A 1 103 ? -4.895 11.316 5.068 1.00 86.62 103 ASP A O 1
ATOM 803 N N . ALA A 1 104 ? -3.362 12.701 4.189 1.00 87.25 104 ALA A N 1
ATOM 804 C CA . ALA A 1 104 ? -4.327 13.613 3.579 1.00 87.25 104 ALA A CA 1
ATOM 805 C C . ALA A 1 104 ? -5.195 12.920 2.512 1.00 87.25 104 ALA A C 1
ATOM 807 O O . ALA A 1 104 ? -6.370 13.264 2.332 1.00 87.25 104 ALA A O 1
ATOM 808 N N . SER A 1 105 ? -4.636 11.922 1.819 1.00 83.31 105 SER A N 1
ATOM 809 C CA . SER A 1 105 ? -5.364 11.142 0.816 1.00 83.31 105 SER A CA 1
ATOM 810 C C . SER A 1 105 ? -6.452 10.298 1.479 1.00 83.31 105 SER A C 1
ATOM 812 O O . SER A 1 105 ? -7.608 10.358 1.063 1.00 83.31 105 SER A O 1
ATOM 814 N N . ALA A 1 106 ? -6.123 9.590 2.560 1.00 84.50 106 ALA A N 1
ATOM 815 C CA . ALA A 1 106 ? -7.071 8.829 3.363 1.00 84.50 106 ALA A CA 1
ATOM 816 C C . ALA A 1 106 ? -8.157 9.709 3.985 1.00 84.50 106 ALA A C 1
ATOM 818 O O . ALA A 1 106 ? -9.334 9.362 3.919 1.00 84.50 106 ALA A O 1
ATOM 819 N N . GLN A 1 107 ? -7.792 10.868 4.542 1.00 87.00 107 GLN A N 1
ATOM 820 C CA . GLN A 1 107 ? -8.758 11.830 5.090 1.00 87.00 107 GLN A CA 1
ATOM 821 C C . GLN A 1 107 ? -9.747 12.303 4.020 1.00 87.00 107 GLN A C 1
ATOM 823 O O . GLN A 1 107 ? -10.955 12.355 4.261 1.00 87.00 107 GLN A O 1
ATOM 828 N N . THR A 1 108 ? -9.248 12.582 2.814 1.00 85.31 108 THR A N 1
ATOM 829 C CA . THR A 1 108 ? -10.090 12.952 1.672 1.00 85.31 108 THR A CA 1
ATOM 830 C C . THR A 1 108 ? -11.012 11.798 1.281 1.00 85.31 108 THR A C 1
ATOM 832 O O . THR A 1 108 ? -12.213 12.002 1.126 1.00 85.31 108 THR A O 1
ATOM 835 N N . LEU A 1 109 ? -10.486 10.576 1.163 1.00 82.69 109 LEU A N 1
ATOM 836 C CA . LEU A 1 109 ? -11.265 9.391 0.790 1.00 82.69 109 LEU A CA 1
ATOM 837 C C . LEU A 1 109 ? -12.345 9.058 1.829 1.00 82.69 109 LEU A C 1
ATOM 839 O O . LEU A 1 109 ? -13.478 8.765 1.447 1.00 82.69 109 LEU A O 1
ATOM 843 N N . LEU A 1 110 ? -12.046 9.199 3.124 1.00 82.75 110 LEU A N 1
ATOM 844 C CA . LEU A 1 110 ? -13.041 9.101 4.195 1.00 82.75 110 LEU A CA 1
ATOM 845 C C . LEU A 1 110 ? -14.118 10.164 4.060 1.00 82.75 110 LEU A C 1
ATOM 847 O O . LEU A 1 110 ? -15.301 9.832 4.104 1.00 82.75 110 LEU A O 1
ATOM 851 N N . GLY A 1 111 ? -13.722 11.425 3.868 1.00 81.75 111 GLY A N 1
ATOM 852 C CA . GLY A 1 111 ? -14.658 12.528 3.662 1.00 81.75 111 GLY A CA 1
ATOM 853 C C . GLY A 1 111 ? -15.623 12.238 2.512 1.00 81.75 111 GLY A C 1
ATOM 854 O O . GLY A 1 111 ? -16.830 12.432 2.653 1.00 81.75 111 GLY A O 1
ATOM 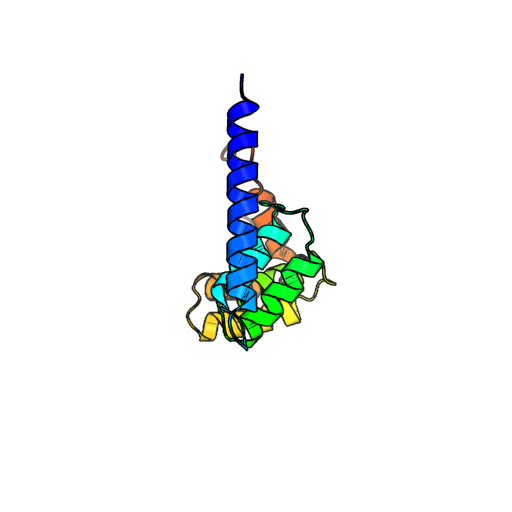855 N N . VAL A 1 112 ? -15.117 11.669 1.413 1.00 78.88 112 VAL A N 1
ATOM 856 C CA . VAL A 1 112 ? -15.947 11.256 0.277 1.00 78.88 112 VAL A CA 1
ATOM 857 C C . VAL A 1 112 ? -16.847 10.064 0.635 1.00 78.88 112 VAL A C 1
ATOM 859 O O . VAL A 1 112 ? -18.034 10.112 0.309 1.00 78.88 112 VAL A O 1
ATOM 862 N N . CYS A 1 113 ? -16.363 9.019 1.325 1.00 74.88 113 CYS A N 1
ATOM 863 C CA . CYS A 1 113 ? -17.239 7.909 1.737 1.00 74.88 113 CYS A CA 1
ATOM 864 C C . CYS A 1 113 ? -18.365 8.402 2.689 1.00 74.88 113 CYS A C 1
ATOM 866 O O . CYS A 1 113 ? -19.499 7.925 2.585 1.00 74.88 113 CYS A O 1
ATOM 868 N N . TYR A 1 114 ? -18.106 9.385 3.568 1.00 73.94 114 TYR A N 1
ATOM 869 C CA . TYR A 1 114 ? -19.127 9.978 4.450 1.00 73.94 114 TYR A CA 1
ATOM 870 C C . TYR A 1 114 ? -20.120 10.878 3.700 1.00 73.94 114 TYR A C 1
ATOM 872 O O . TYR A 1 114 ? -21.324 10.784 3.934 1.00 73.94 114 TYR A O 1
ATOM 880 N N . GLN A 1 115 ? -19.653 11.702 2.757 1.00 68.56 115 GLN A N 1
ATOM 881 C CA . GLN A 1 115 ? -20.508 12.589 1.955 1.00 68.56 115 GLN A CA 1
ATOM 882 C C . GLN A 1 115 ? -21.518 11.821 1.086 1.00 68.56 115 GLN A C 1
ATOM 884 O O . GLN A 1 115 ? -22.602 12.316 0.787 1.00 68.56 115 GLN A O 1
ATOM 889 N N . VAL A 1 116 ? -21.164 10.605 0.676 1.00 62.91 116 VAL A N 1
ATOM 890 C CA . VAL A 1 116 ? -21.933 9.781 -0.266 1.00 62.91 116 VAL A CA 1
ATOM 891 C C . VAL A 1 116 ? -22.974 8.884 0.435 1.00 62.91 116 VAL A C 1
ATOM 893 O O . VAL A 1 116 ? -23.723 8.167 -0.225 1.00 62.91 116 VAL A O 1
ATOM 896 N N . GLY A 1 117 ? -23.107 8.966 1.764 1.00 54.94 117 GLY A N 1
ATOM 897 C CA . GLY A 1 117 ? -24.123 8.218 2.515 1.00 54.94 117 GLY A CA 1
ATOM 898 C C . GLY A 1 117 ? -23.677 6.811 2.917 1.00 54.94 117 GLY A C 1
ATOM 899 O O . GLY A 1 117 ? -24.458 5.865 2.843 1.00 54.94 117 GLY A O 1
ATOM 900 N N . GLY A 1 118 ? -22.412 6.656 3.319 1.00 53.16 118 GLY A N 1
ATOM 901 C CA . GLY A 1 118 ? -21.902 5.438 3.962 1.00 53.16 118 GLY A CA 1
ATOM 902 C C . GLY A 1 118 ? -21.652 4.252 3.027 1.00 53.16 118 GLY A C 1
ATOM 903 O O . GLY A 1 118 ? -21.173 3.217 3.481 1.00 53.16 118 GLY A O 1
ATOM 904 N N . THR A 1 119 ? -21.926 4.390 1.728 1.00 45.47 119 THR A N 1
ATOM 905 C CA . THR A 1 119 ? -21.565 3.388 0.721 1.00 45.47 119 THR A CA 1
ATOM 906 C C . THR A 1 119 ? -20.531 3.975 -0.226 1.00 45.47 119 THR A C 1
ATOM 908 O O . THR A 1 119 ? -20.778 4.944 -0.947 1.00 45.47 119 THR A O 1
ATOM 911 N N . CYS A 1 120 ? -19.338 3.383 -0.231 1.00 51.66 120 CYS A N 1
ATOM 912 C CA . CYS A 1 120 ? -18.245 3.851 -1.077 1.00 51.66 120 CYS A CA 1
ATOM 913 C C . CYS A 1 120 ? -18.451 3.449 -2.569 1.00 51.66 120 CYS A C 1
ATOM 915 O O . CYS A 1 120 ? -17.700 3.869 -3.458 1.00 51.66 120 CYS A O 1
ATOM 917 N N . LEU A 1 121 ? -19.575 2.767 -2.850 1.00 45.72 121 LEU A N 1
ATOM 918 C CA . LEU A 1 121 ? -20.160 2.407 -4.149 1.00 45.72 121 LEU A CA 1
ATOM 919 C C . LEU A 1 121 ? -20.236 3.548 -5.186 1.00 45.72 121 LEU A C 1
ATOM 921 O O . LEU A 1 121 ? -20.134 3.277 -6.386 1.00 45.72 121 LEU A O 1
ATOM 925 N N . SER A 1 122 ? -20.374 4.822 -4.786 1.00 44.22 122 SER A N 1
ATOM 926 C CA . SER A 1 122 ? -20.536 5.925 -5.760 1.00 44.22 122 SER A CA 1
ATOM 927 C C . SER A 1 122 ? -19.237 6.591 -6.216 1.00 44.22 122 SER A C 1
ATOM 929 O O . SER A 1 122 ? -19.251 7.282 -7.239 1.00 44.22 122 SER A O 1
ATOM 931 N N . ILE A 1 123 ? -18.101 6.378 -5.535 1.00 50.28 123 ILE A N 1
ATOM 932 C CA . ILE A 1 123 ? -16.810 6.969 -5.954 1.00 50.28 123 ILE A CA 1
ATOM 933 C C . ILE A 1 123 ? -16.363 6.396 -7.314 1.00 50.28 123 ILE A C 1
ATOM 935 O O . ILE A 1 123 ? -15.622 7.044 -8.056 1.00 50.28 123 ILE A O 1
ATOM 939 N N . ARG A 1 124 ? -16.928 5.256 -7.747 1.00 48.75 124 ARG A N 1
ATOM 940 C CA . ARG A 1 124 ? -16.809 4.763 -9.132 1.00 48.75 124 ARG A CA 1
ATOM 941 C C . ARG A 1 124 ? -17.196 5.811 -10.186 1.00 48.75 124 ARG A C 1
ATOM 943 O O . ARG A 1 124 ? -16.566 5.834 -11.241 1.00 48.75 124 ARG A O 1
ATOM 950 N N . ARG A 1 125 ? -18.165 6.709 -9.930 1.00 48.56 125 ARG A N 1
ATOM 951 C CA . ARG A 1 125 ? -18.467 7.826 -10.858 1.00 48.56 125 ARG A CA 1
ATOM 952 C C . ARG A 1 125 ? -17.366 8.884 -10.886 1.00 48.56 125 ARG A C 1
ATOM 954 O O . ARG A 1 125 ? -17.165 9.498 -11.928 1.00 48.56 125 ARG A O 1
ATOM 961 N N . TYR A 1 126 ? -16.651 9.074 -9.780 1.00 41.31 126 TYR A N 1
ATOM 962 C CA . TYR A 1 126 ? -15.588 10.069 -9.671 1.00 41.31 126 TYR A CA 1
ATOM 963 C C . TYR A 1 126 ? -14.277 9.592 -10.318 1.00 41.31 126 TYR A C 1
ATOM 965 O O . TYR A 1 126 ? -13.638 10.353 -11.038 1.00 41.31 126 TYR A O 1
ATOM 973 N N . HIS A 1 127 ? -13.908 8.313 -10.167 1.00 44.75 127 HIS A N 1
ATOM 974 C CA . HIS A 1 127 ? -12.711 7.765 -10.826 1.00 44.75 127 HIS A CA 1
ATOM 975 C C . HIS A 1 127 ? -12.919 7.396 -12.305 1.00 44.75 127 HIS A C 1
ATOM 977 O O . HIS A 1 127 ? -11.971 7.513 -13.083 1.00 44.75 127 HIS A O 1
ATOM 983 N N . ARG A 1 128 ? -14.140 7.047 -12.750 1.00 41.47 128 ARG A N 1
ATOM 984 C CA . ARG A 1 128 ? -14.424 6.835 -14.187 1.00 41.47 128 ARG A CA 1
ATOM 985 C C . ARG A 1 128 ? -14.291 8.120 -15.019 1.00 41.47 128 ARG A C 1
ATOM 987 O O . ARG A 1 128 ? -14.110 8.014 -16.224 1.00 41.47 128 ARG A O 1
ATOM 994 N N . SER A 1 129 ? -14.328 9.310 -14.406 1.00 38.69 129 SER A N 1
ATOM 995 C CA . SER A 1 129 ? -14.081 10.578 -15.116 1.00 38.69 129 SER A CA 1
ATOM 996 C C . SER A 1 129 ? -12.602 10.986 -15.188 1.00 38.69 129 SER A C 1
ATOM 998 O O . SER A 1 129 ? -12.263 11.858 -15.982 1.00 38.69 129 SER A O 1
ATOM 1000 N N . LYS A 1 130 ? -11.710 10.357 -14.404 1.00 41.34 130 LYS A N 1
ATOM 1001 C CA . LYS A 1 130 ? -10.267 10.676 -14.373 1.00 41.34 130 LYS A CA 1
ATOM 1002 C C . LYS A 1 130 ? -9.359 9.578 -14.938 1.00 41.34 130 LYS A C 1
ATOM 1004 O O . LYS A 1 130 ? -8.141 9.719 -14.887 1.00 41.34 130 LYS A O 1
ATOM 1009 N N . SER A 1 131 ? -9.916 8.503 -15.499 1.00 37.41 131 SER A N 1
ATOM 1010 C CA . SER A 1 131 ? -9.130 7.586 -16.331 1.00 37.41 131 SER A CA 1
ATOM 1011 C C . SER A 1 131 ? -8.785 8.312 -17.639 1.00 37.41 131 SER A C 1
ATOM 1013 O O . SER A 1 131 ? -9.660 8.624 -18.438 1.00 37.41 131 SER A O 1
ATOM 1015 N N . TYR A 1 132 ? -7.513 8.693 -17.740 1.00 45.06 132 TYR A N 1
ATOM 1016 C CA . TYR A 1 132 ? -6.853 9.507 -18.758 1.00 45.06 132 TYR A CA 1
ATOM 1017 C C . TYR A 1 132 ? -7.360 9.324 -20.203 1.00 45.06 132 TYR A C 1
ATOM 1019 O O . TYR A 1 132 ? -7.335 8.220 -20.738 1.00 45.06 132 TYR A O 1
ATOM 1027 N N . GLY A 1 133 ? -7.694 10.447 -20.858 1.00 41.28 133 GLY A N 1
ATOM 1028 C CA . GLY A 1 133 ? -7.776 10.567 -22.321 1.00 41.28 133 GLY A CA 1
ATOM 1029 C C . GLY A 1 133 ? -9.090 11.142 -22.860 1.00 41.28 133 GLY A C 1
ATOM 1030 O O . GLY A 1 133 ? -10.050 10.409 -23.055 1.00 41.28 133 GLY A O 1
ATOM 1031 N N . GLY A 1 134 ? -9.102 12.440 -23.194 1.00 41.47 134 GLY A N 1
ATOM 1032 C CA . GLY A 1 134 ? -10.082 13.019 -24.129 1.00 41.47 134 GLY A CA 1
ATOM 1033 C C . GLY A 1 134 ? -11.071 14.033 -23.541 1.00 41.47 134 GLY A C 1
ATOM 1034 O O . GLY A 1 134 ? -12.078 13.668 -22.951 1.00 41.47 134 GLY A O 1
ATOM 1035 N N . ALA A 1 135 ? -10.781 15.317 -23.782 1.00 43.47 135 ALA A N 1
ATOM 1036 C CA . ALA A 1 135 ? -11.708 16.451 -23.898 1.00 43.47 135 ALA A CA 1
ATOM 1037 C C . ALA A 1 135 ? -12.954 16.483 -22.982 1.00 43.47 135 ALA A C 1
ATOM 1039 O O . ALA A 1 135 ? -14.049 16.078 -23.376 1.00 43.47 135 ALA A O 1
ATOM 1040 N N . ILE A 1 136 ? -12.841 17.146 -21.826 1.00 36.94 136 ILE A N 1
ATOM 1041 C CA . ILE A 1 136 ? -14.023 17.667 -2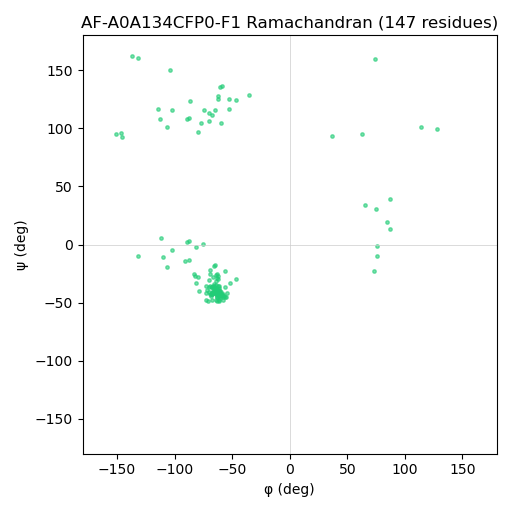1.128 1.00 36.94 136 ILE A CA 1
ATOM 1042 C C . ILE A 1 136 ? -14.433 18.976 -21.809 1.00 36.94 136 ILE A C 1
ATOM 1044 O O . ILE A 1 136 ? -13.905 20.050 -21.527 1.00 36.94 136 ILE A O 1
ATOM 1048 N N . ARG A 1 137 ? -15.403 18.874 -22.721 1.00 31.58 137 ARG A N 1
ATOM 1049 C CA . ARG A 1 137 ? -16.280 19.998 -23.055 1.00 31.58 137 ARG A CA 1
ATOM 1050 C C . ARG A 1 137 ? -17.102 20.307 -21.803 1.00 31.58 137 ARG A C 1
ATOM 1052 O O . ARG A 1 137 ? -17.891 19.473 -21.365 1.00 31.58 137 ARG A O 1
ATOM 1059 N N . CYS A 1 138 ? -16.905 21.493 -21.231 1.00 30.58 138 CYS A N 1
ATOM 1060 C CA . CYS A 1 138 ? -17.782 22.051 -20.206 1.00 30.58 138 CYS A CA 1
ATOM 1061 C C . CYS A 1 138 ? -19.232 22.032 -20.706 1.00 30.58 138 CYS A C 1
ATOM 1063 O O . CYS A 1 138 ? -19.563 22.691 -21.690 1.00 30.58 138 CYS A O 1
ATOM 1065 N N . GLY A 1 139 ? -20.095 21.273 -20.031 1.00 33.28 139 GLY A N 1
ATOM 1066 C CA . GLY A 1 139 ? -21.501 21.143 -20.389 1.00 33.28 139 GLY A CA 1
ATOM 1067 C C . GLY A 1 139 ? -22.371 20.853 -19.174 1.00 33.28 139 GLY A C 1
ATOM 1068 O O . GLY A 1 139 ? -22.543 19.702 -18.802 1.00 33.28 139 GLY A O 1
ATOM 1069 N N . LYS A 1 140 ? -22.933 21.936 -18.624 1.00 30.28 140 LYS A N 1
ATOM 1070 C CA . LYS A 1 140 ? -24.145 22.027 -17.789 1.00 30.28 140 LYS A CA 1
ATOM 1071 C C . LYS A 1 140 ? -24.150 21.309 -16.433 1.00 30.28 140 LYS A C 1
ATOM 1073 O O . LYS A 1 140 ? -24.580 20.172 -16.279 1.00 30.28 140 LYS A O 1
ATOM 1078 N N . TRP A 1 141 ? -23.817 22.102 -15.416 1.00 30.45 141 TRP A N 1
ATOM 1079 C CA . TRP A 1 141 ? -24.448 22.032 -14.101 1.00 30.45 141 TRP A CA 1
ATOM 1080 C C . TRP A 1 141 ? -25.949 22.307 -14.254 1.00 30.45 141 TRP A C 1
ATOM 1082 O O . TRP A 1 141 ? -26.341 23.454 -14.456 1.00 30.45 141 TRP A O 1
ATOM 1092 N N . GLU A 1 142 ? -26.790 21.277 -14.182 1.00 30.97 142 GLU A N 1
ATOM 1093 C CA . GLU A 1 142 ? -28.243 21.457 -14.153 1.00 30.97 142 GLU A CA 1
ATOM 1094 C C . GLU A 1 142 ? -28.784 21.039 -12.783 1.00 30.97 142 GLU A C 1
ATOM 1096 O O . GLU A 1 142 ? -28.782 19.873 -12.386 1.00 30.97 142 GLU A O 1
ATOM 1101 N N . SER A 1 143 ? -29.186 22.068 -12.038 1.00 38.97 143 SER A N 1
ATOM 1102 C CA . SER A 1 143 ? -29.815 22.045 -10.725 1.00 38.97 143 SER A CA 1
ATOM 1103 C C . SER A 1 143 ? -30.953 21.030 -10.622 1.00 38.97 143 SER A C 1
ATOM 1105 O O . SER A 1 143 ? -31.968 21.155 -11.307 1.00 38.97 143 SER A O 1
ATOM 1107 N N . ARG A 1 144 ? -30.881 20.118 -9.646 1.00 35.94 144 ARG A N 1
ATOM 1108 C CA . ARG A 1 144 ? -32.078 19.472 -9.088 1.00 35.94 144 ARG A CA 1
ATOM 1109 C C . ARG A 1 144 ? -32.363 20.027 -7.700 1.00 35.94 144 ARG A C 1
ATOM 1111 O O . ARG A 1 144 ? -31.727 19.675 -6.715 1.00 35.94 144 ARG A O 1
ATOM 1118 N N . LYS A 1 145 ? -33.339 20.936 -7.684 1.00 43.09 145 LYS A N 1
ATOM 1119 C CA . LYS A 1 145 ? -34.019 21.489 -6.511 1.00 43.09 145 LYS A CA 1
ATOM 1120 C C . LYS A 1 145 ? -34.546 20.345 -5.632 1.00 43.09 145 LYS A C 1
ATOM 1122 O O . LYS A 1 145 ? -35.341 19.547 -6.123 1.00 43.09 145 LYS A O 1
ATOM 1127 N N . SER A 1 146 ? -34.187 20.322 -4.348 1.00 31.98 146 SER A N 1
ATOM 1128 C CA . SER A 1 146 ? -35.018 19.690 -3.318 1.00 31.98 146 SER A CA 1
ATOM 1129 C C . SER A 1 146 ? -35.738 20.801 -2.566 1.00 31.98 146 SER A C 1
ATOM 1131 O O . SER A 1 146 ? -35.122 21.707 -2.007 1.00 31.98 146 SER A O 1
ATOM 1133 N N . ARG A 1 147 ? -37.059 20.782 -2.694 1.00 41.81 147 ARG A N 1
ATOM 1134 C CA . ARG A 1 147 ? -38.000 21.765 -2.181 1.00 41.81 147 ARG A CA 1
ATOM 1135 C C . ARG A 1 147 ? -38.350 21.326 -0.756 1.00 41.81 147 ARG A C 1
ATOM 1137 O O . ARG A 1 147 ? -39.024 20.319 -0.593 1.00 41.81 147 ARG A O 1
ATOM 1144 N N . TYR A 1 148 ? -37.873 22.057 0.249 1.00 33.03 148 TYR A N 1
ATOM 1145 C CA . TYR A 1 148 ? -38.453 22.013 1.591 1.00 33.03 148 TYR A CA 1
ATOM 1146 C C . TYR A 1 148 ? -39.738 22.844 1.574 1.00 33.03 148 TYR A C 1
ATOM 1148 O O . TYR A 1 148 ? -39.670 24.073 1.505 1.00 33.03 148 TYR A O 1
ATOM 1156 N N . ARG A 1 149 ? -40.884 22.166 1.571 1.00 33.66 149 ARG A N 1
ATOM 1157 C CA . ARG A 1 149 ? -42.118 22.513 2.291 1.00 33.66 149 ARG A CA 1
ATOM 1158 C C . ARG A 1 149 ? -43.178 21.463 2.009 1.00 33.66 149 ARG A C 1
ATOM 1160 O O . ARG A 1 149 ? -43.372 21.160 0.811 1.00 33.66 149 ARG A O 1
#

InterPro domains:
  IPR006597 Sel1-like repeat [PF08238] (9-26)
  IPR006597 Sel1-like repeat [PF08238] (32-67)
  IPR006597 Sel1-like repeat [PF08238] (68-103)
  IPR006597 Sel1-like repeat [PF08238] (104-117)
  IPR006597 Sel1-like repeat [SM00671] (2-28)
  IPR006597 Sel1-like repeat [SM00671] (32-67)
  IPR006597 Sel1-like repeat [SM00671] (68-103)
  IPR011990 Tetratricopeptide-like helical domain superfamily [G3DSA:1.25.40.10] (4-120)
  IPR052748 Integrated Stress Response Activator [PTHR45011] (11-78)